Protein AF-A0A239MUY5-F1 (afdb_monomer_lite)

pLDDT: mean 70.78, std 9.38, range [44.19, 85.31]

Foldseek 3Di:
DDDDDDDDDDDDDDDDDPPQDPVNVVVVVVVCVVVVHDDDDDPPPPPVPPPDDPDPPDDPDDD

InterPro domains:
  IPR049191 Transcriptional regulator SutA, RNAP-binding domain [PF20661] (17-50)

Organism: NCBI:txid366289

Radius of gyration: 23.51 Å; chains: 1; bounding box: 60×60×36 Å

Sequence (63 aa):
MSSKTISRQKSAPKPAAAVTSREALEAQVAAFLKSGGEIQQVAKGVTGQPNGAASRHISLGKK

Secondary structure (DSSP, 8-state):
--------PPPPPPPPP----HHHHHHHHHHHHHTT-----PPTTSS-S-SSPPP--S-----

Structure (mmCIF, N/CA/C/O backbone):
data_AF-A0A239MUY5-F1
#
_entry.id   AF-A0A239MUY5-F1
#
loop_
_atom_site.group_PDB
_atom_site.id
_atom_site.type_symbol
_atom_site.label_atom_id
_atom_site.label_alt_id
_atom_site.label_comp_id
_atom_site.label_asym_id
_atom_site.label_entity_id
_atom_site.label_seq_id
_atom_site.pdbx_PDB_ins_code
_atom_site.Cartn_x
_atom_site.Cartn_y
_atom_site.Cartn_z
_atom_site.occupancy
_atom_site.B_iso_or_equiv
_atom_site.auth_seq_id
_atom_site.auth_comp_id
_atom_site.auth_asym_id
_atom_site.auth_atom_id
_atom_site.pdbx_PDB_model_num
ATOM 1 N N . MET A 1 1 ? 8.730 49.719 20.612 1.00 44.19 1 MET A N 1
ATOM 2 C CA . MET A 1 1 ? 8.792 48.575 19.676 1.00 44.19 1 MET A CA 1
ATOM 3 C C . MET A 1 1 ? 8.834 47.285 20.488 1.00 44.19 1 MET A C 1
ATOM 5 O O . MET A 1 1 ? 9.887 46.949 21.009 1.00 44.19 1 MET A O 1
ATOM 9 N N . SER A 1 2 ? 7.692 46.622 20.701 1.00 46.88 2 SER A N 1
ATOM 10 C CA . SER A 1 2 ? 7.635 45.384 21.498 1.00 46.88 2 SER A CA 1
ATOM 11 C C . SER A 1 2 ? 7.902 44.180 20.593 1.00 46.88 2 SER A C 1
ATOM 13 O O . SER A 1 2 ? 7.106 43.877 19.705 1.00 46.88 2 SER A O 1
ATOM 15 N N . SER A 1 3 ? 9.056 43.539 20.774 1.00 53.25 3 SER A N 1
ATOM 16 C CA . SER A 1 3 ? 9.467 42.347 20.030 1.00 53.25 3 SER A CA 1
ATOM 17 C C . SER A 1 3 ? 8.672 41.135 20.519 1.00 53.25 3 SER A C 1
ATOM 19 O O . SER A 1 3 ? 8.917 40.624 21.612 1.00 53.25 3 SER A O 1
ATOM 21 N N . LYS A 1 4 ? 7.728 40.655 19.704 1.00 61.91 4 LYS A N 1
ATOM 22 C CA . LYS A 1 4 ? 6.987 39.414 19.954 1.00 61.91 4 LYS A CA 1
ATOM 23 C C . LYS A 1 4 ? 7.956 38.228 19.852 1.00 61.91 4 LYS A C 1
ATOM 25 O O . LYS A 1 4 ? 8.427 37.896 18.769 1.00 61.91 4 LYS A O 1
ATOM 30 N N . THR A 1 5 ? 8.268 37.590 20.974 1.00 60.81 5 THR A N 1
ATOM 31 C CA . THR A 1 5 ? 9.047 36.349 21.005 1.00 60.81 5 THR A CA 1
ATOM 32 C C . THR A 1 5 ? 8.260 35.226 20.324 1.00 60.81 5 THR A C 1
ATOM 34 O O . THR A 1 5 ? 7.181 34.841 20.768 1.00 60.81 5 THR A O 1
ATOM 37 N N . ILE A 1 6 ? 8.793 34.703 19.217 1.00 66.75 6 ILE A N 1
ATOM 38 C CA . ILE A 1 6 ? 8.233 33.549 18.504 1.00 66.75 6 ILE A CA 1
ATOM 39 C C . ILE A 1 6 ? 8.555 32.294 19.324 1.00 66.75 6 ILE A C 1
ATOM 41 O O . ILE A 1 6 ? 9.697 31.832 19.356 1.00 66.75 6 ILE A O 1
ATOM 45 N N . SE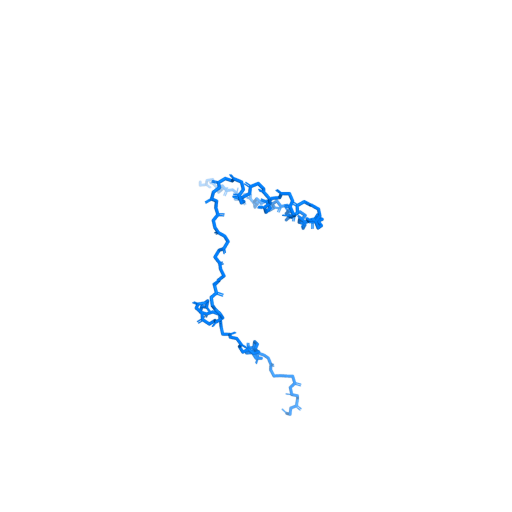R A 1 7 ? 7.558 31.743 20.018 1.00 69.88 7 SER A N 1
ATOM 46 C CA . SER A 1 7 ? 7.701 30.458 20.703 1.00 69.88 7 SER A CA 1
ATOM 47 C C . SER A 1 7 ? 7.811 29.339 19.667 1.00 69.88 7 SER A C 1
ATOM 49 O O . SER A 1 7 ? 6.913 29.167 18.842 1.00 69.88 7 SER A O 1
ATOM 51 N N . ARG A 1 8 ? 8.891 28.552 19.709 1.00 66.88 8 ARG A N 1
ATOM 52 C CA . ARG A 1 8 ? 9.043 27.368 18.851 1.00 66.88 8 ARG A CA 1
ATOM 53 C C . ARG A 1 8 ? 8.014 26.317 19.274 1.00 66.88 8 ARG A C 1
ATOM 55 O O . ARG A 1 8 ? 8.103 25.787 20.380 1.00 66.88 8 ARG A O 1
ATOM 62 N N . GLN A 1 9 ? 7.041 26.024 18.411 1.00 71.62 9 GLN A N 1
ATOM 63 C CA . GLN A 1 9 ? 6.116 24.913 18.632 1.00 71.62 9 GLN A CA 1
ATOM 64 C C . GLN A 1 9 ? 6.897 23.597 18.608 1.00 71.62 9 GLN A C 1
ATOM 66 O O . GLN A 1 9 ? 7.616 23.295 17.655 1.00 71.62 9 GLN A O 1
ATOM 71 N N . LYS A 1 10 ? 6.775 22.829 19.692 1.00 71.69 10 LYS A N 1
ATOM 72 C CA . LYS A 1 10 ? 7.375 21.502 19.819 1.00 71.69 10 LYS A CA 1
ATOM 73 C C . LYS A 1 10 ? 6.608 20.558 18.886 1.00 71.69 10 LYS A C 1
ATOM 75 O O . LYS A 1 10 ? 5.388 20.458 19.001 1.00 71.69 10 LYS A O 1
ATOM 80 N N . SER A 1 11 ? 7.295 19.924 17.936 1.00 71.69 11 SER A N 1
ATOM 81 C CA . SER A 1 11 ? 6.669 18.986 17.003 1.00 71.69 11 SER A CA 1
ATOM 82 C C . SER A 1 11 ? 6.080 17.799 17.766 1.00 71.69 11 SER A C 1
ATOM 84 O O . SER A 1 11 ? 6.713 17.254 18.672 1.00 71.69 11 SER A O 1
ATOM 86 N N . ALA A 1 12 ? 4.852 17.416 17.410 1.00 78.56 12 ALA A N 1
ATOM 87 C CA . ALA A 1 12 ? 4.214 16.237 17.977 1.00 78.56 12 ALA A CA 1
ATOM 88 C C . ALA A 1 12 ? 5.058 14.981 17.676 1.00 78.56 12 ALA A C 1
ATOM 90 O O . ALA A 1 12 ? 5.675 14.899 16.605 1.00 78.56 12 ALA A O 1
ATOM 91 N N . PRO A 1 13 ? 5.114 14.009 18.605 1.00 77.31 13 PRO A N 1
ATOM 92 C CA . PRO A 1 13 ? 5.807 12.751 18.371 1.00 77.31 13 PRO A CA 1
ATOM 93 C C . PRO A 1 13 ? 5.227 12.045 17.142 1.00 77.31 13 PRO A C 1
ATOM 95 O O . PRO A 1 13 ? 4.021 12.087 16.892 1.00 77.31 13 PRO A O 1
ATOM 98 N N . LYS A 1 14 ? 6.107 11.409 16.361 1.00 76.00 14 LYS A N 1
ATOM 99 C CA . LYS A 1 14 ? 5.700 10.636 15.183 1.00 76.00 14 LYS A CA 1
ATOM 100 C C . LYS A 1 14 ? 4.742 9.519 15.625 1.00 76.00 14 LYS A C 1
ATOM 102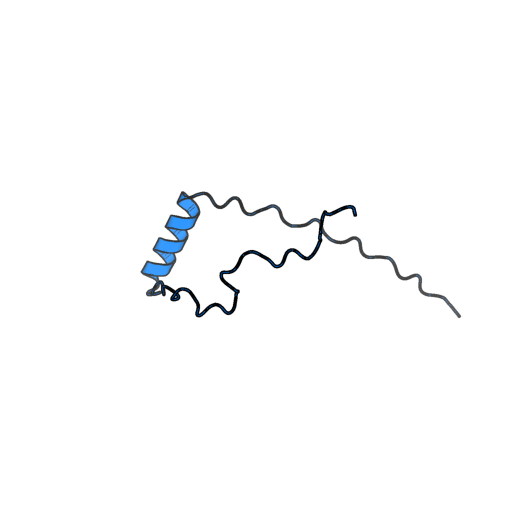 O O . LYS A 1 14 ? 5.035 8.862 16.626 1.00 76.00 14 LYS A O 1
ATOM 107 N N . PRO A 1 15 ? 3.629 9.294 14.905 1.00 70.44 15 PRO A N 1
ATOM 108 C CA . PRO A 1 15 ? 2.721 8.201 15.222 1.00 70.44 15 PRO A CA 1
ATOM 109 C C . PRO A 1 15 ? 3.462 6.862 15.147 1.00 70.44 15 PRO A C 1
ATOM 111 O O . PRO A 1 15 ? 4.360 6.679 14.319 1.00 70.44 15 PRO A O 1
ATOM 114 N N . ALA A 1 16 ? 3.102 5.947 16.046 1.00 70.25 16 ALA A N 1
ATOM 115 C CA . ALA A 1 16 ? 3.676 4.610 16.095 1.00 70.25 16 ALA A CA 1
ATOM 116 C C . ALA A 1 16 ? 3.425 3.870 14.773 1.00 70.25 16 ALA A C 1
ATOM 118 O O . ALA A 1 16 ? 2.380 4.045 14.144 1.00 70.25 16 ALA A O 1
ATOM 119 N N . ALA A 1 17 ? 4.392 3.048 14.356 1.00 62.94 17 ALA A N 1
ATOM 120 C CA . ALA A 1 17 ? 4.251 2.218 13.167 1.00 62.94 17 ALA A CA 1
ATOM 121 C C . ALA A 1 17 ? 2.990 1.355 13.302 1.00 62.94 17 ALA A C 1
ATOM 123 O O . ALA A 1 17 ? 2.833 0.636 14.288 1.00 62.94 17 ALA A O 1
ATOM 124 N N . ALA A 1 18 ? 2.083 1.454 12.330 1.00 61.81 18 ALA A N 1
ATOM 125 C CA . ALA A 1 18 ? 0.881 0.639 12.301 1.00 61.81 18 ALA A CA 1
ATOM 126 C C . ALA A 1 18 ? 1.296 -0.828 12.135 1.00 61.81 18 ALA A C 1
ATOM 128 O O . ALA A 1 18 ? 1.659 -1.262 11.043 1.00 61.81 18 ALA A O 1
ATOM 129 N N . VAL A 1 19 ? 1.283 -1.586 13.232 1.00 59.06 19 VAL A N 1
ATOM 130 C CA . VAL A 1 19 ? 1.524 -3.030 13.220 1.00 59.06 19 VAL A CA 1
ATOM 131 C C . VAL A 1 19 ? 0.240 -3.690 12.722 1.00 59.06 19 VAL A C 1
ATOM 133 O O . VAL A 1 19 ? -0.572 -4.183 13.497 1.00 59.06 19 VAL A O 1
ATOM 136 N N . THR A 1 20 ? -0.017 -3.609 11.418 1.00 62.28 20 THR A N 1
ATOM 137 C CA . THR A 1 20 ? -1.157 -4.296 10.809 1.00 62.28 20 THR A CA 1
ATOM 138 C C . THR A 1 20 ? -0.851 -5.788 10.794 1.00 62.28 20 THR A C 1
ATOM 140 O O . THR A 1 20 ? 0.016 -6.239 10.042 1.00 62.28 20 THR A O 1
ATOM 143 N N . SER A 1 21 ? -1.527 -6.552 11.654 1.00 77.00 21 SER A N 1
ATOM 144 C CA . SER A 1 21 ? -1.470 -8.012 11.636 1.00 77.00 21 SER A CA 1
ATOM 145 C C . SER A 1 21 ? -2.018 -8.548 10.311 1.00 77.00 21 SER A C 1
ATOM 147 O O . SER A 1 21 ? -2.820 -7.897 9.635 1.00 77.00 21 SER A O 1
ATOM 149 N N . ARG A 1 22 ? -1.581 -9.752 9.923 1.00 78.19 22 ARG A N 1
ATOM 150 C CA . ARG A 1 22 ? -2.015 -10.403 8.677 1.00 78.19 22 ARG A CA 1
ATOM 151 C C . ARG A 1 22 ? -3.544 -10.480 8.573 1.00 78.19 22 ARG A C 1
ATOM 153 O O . ARG A 1 22 ? -4.102 -10.168 7.528 1.00 78.19 22 ARG A O 1
ATOM 160 N N . GLU A 1 23 ? -4.193 -10.814 9.680 1.00 80.88 23 GLU A N 1
ATOM 161 C CA . GLU A 1 23 ? -5.648 -10.931 9.816 1.00 80.88 23 GLU A CA 1
ATOM 162 C C . GLU A 1 23 ? -6.374 -9.606 9.531 1.00 80.88 23 GLU A C 1
ATOM 164 O O . GLU A 1 23 ? -7.388 -9.582 8.833 1.00 80.88 23 GLU A O 1
ATOM 169 N N . ALA A 1 24 ? -5.833 -8.481 10.014 1.00 81.44 24 ALA A N 1
ATOM 170 C CA . ALA A 1 24 ? -6.423 -7.163 9.790 1.00 81.44 24 ALA A CA 1
ATOM 171 C C . ALA A 1 24 ? -6.380 -6.759 8.308 1.00 81.44 24 ALA A C 1
ATOM 173 O O . ALA A 1 24 ? -7.335 -6.171 7.797 1.00 81.44 24 ALA A O 1
ATOM 174 N N . LEU A 1 25 ? -5.296 -7.105 7.606 1.00 83.38 25 LEU A N 1
ATOM 175 C CA . LEU A 1 25 ? -5.167 -6.854 6.169 1.00 83.38 25 LEU A CA 1
ATOM 176 C C . LEU A 1 25 ? -6.163 -7.696 5.365 1.00 83.38 25 LEU A C 1
ATOM 178 O O . LEU A 1 25 ? -6.800 -7.182 4.449 1.00 83.38 25 LEU A O 1
ATOM 182 N N . GLU A 1 26 ? -6.349 -8.966 5.722 1.00 84.31 26 GLU A N 1
ATOM 183 C CA . GLU A 1 26 ? -7.308 -9.846 5.044 1.00 84.31 26 GLU A CA 1
ATOM 184 C C . GLU A 1 26 ? -8.754 -9.376 5.227 1.00 84.31 26 GLU A C 1
ATOM 186 O O . GLU A 1 26 ? -9.519 -9.356 4.262 1.00 84.31 26 GLU A O 1
ATOM 191 N N . ALA A 1 27 ? -9.115 -8.910 6.427 1.00 84.62 27 ALA A N 1
ATOM 192 C CA . ALA A 1 27 ? -10.431 -8.331 6.683 1.00 84.62 27 ALA A CA 1
ATOM 193 C C . ALA A 1 27 ? -10.688 -7.070 5.836 1.00 84.62 27 ALA A C 1
ATOM 195 O O . ALA A 1 27 ? -11.774 -6.915 5.271 1.00 84.62 27 ALA A O 1
ATOM 196 N N . GLN A 1 28 ? -9.687 -6.194 5.701 1.00 84.88 28 GLN A N 1
ATOM 197 C CA . GLN A 1 28 ? -9.777 -5.002 4.849 1.00 84.88 28 GLN A CA 1
ATOM 198 C C . GLN A 1 28 ? -9.925 -5.371 3.370 1.00 84.88 28 GLN A C 1
ATOM 200 O O . GLN A 1 28 ? -10.778 -4.810 2.682 1.00 84.88 28 GLN A O 1
ATOM 205 N N . VAL A 1 29 ? -9.149 -6.348 2.892 1.00 85.31 29 VAL A N 1
ATOM 206 C CA . VAL A 1 29 ? -9.244 -6.850 1.514 1.00 85.31 29 VAL A CA 1
ATOM 207 C C . VAL A 1 29 ? -10.625 -7.453 1.251 1.00 85.31 29 VAL A C 1
ATOM 209 O O . VAL A 1 29 ? -11.251 -7.136 0.242 1.00 85.31 29 VAL A O 1
ATOM 212 N N . ALA A 1 30 ? -11.151 -8.264 2.171 1.00 84.06 30 ALA A N 1
ATOM 213 C CA . ALA A 1 30 ? -12.479 -8.855 2.038 1.00 84.06 30 ALA A CA 1
ATOM 214 C C . ALA A 1 30 ? -13.593 -7.793 2.018 1.00 84.06 30 ALA A C 1
ATOM 216 O O . ALA A 1 30 ? -14.534 -7.909 1.233 1.00 84.06 30 ALA A O 1
ATOM 217 N N . ALA A 1 31 ? -13.497 -6.754 2.853 1.00 84.75 31 ALA A N 1
ATOM 218 C CA . ALA A 1 31 ? -14.442 -5.638 2.846 1.00 84.75 31 ALA A CA 1
ATOM 219 C C . ALA A 1 31 ? -14.387 -4.849 1.526 1.00 84.75 31 ALA A C 1
ATOM 221 O O . ALA A 1 31 ? -15.430 -4.532 0.955 1.00 84.75 31 ALA A O 1
ATOM 222 N N . PHE A 1 32 ? -13.181 -4.601 1.010 1.00 84.06 32 PHE A N 1
ATOM 223 C CA . PHE A 1 32 ? -12.970 -3.922 -0.267 1.00 84.06 32 PHE A CA 1
ATOM 224 C C . PHE A 1 32 ? -13.577 -4.704 -1.443 1.00 84.06 32 PHE A C 1
ATOM 226 O O . PHE A 1 32 ? -14.355 -4.145 -2.217 1.00 84.06 32 PHE A O 1
ATOM 233 N N . LEU A 1 33 ? -13.328 -6.015 -1.522 1.00 84.62 33 LEU A N 1
ATOM 234 C CA . LEU A 1 33 ? -13.918 -6.878 -2.552 1.00 84.62 33 LEU A CA 1
ATOM 235 C C . LEU A 1 33 ? -15.453 -6.922 -2.463 1.00 84.62 33 LEU A C 1
ATOM 237 O O . LEU A 1 33 ? -16.136 -6.824 -3.480 1.00 84.62 33 LEU A O 1
ATOM 241 N N . LYS A 1 34 ? -16.015 -7.004 -1.248 1.00 82.31 34 LYS A N 1
ATOM 242 C CA . LYS A 1 34 ? -17.475 -6.971 -1.030 1.00 82.31 34 LYS A CA 1
ATOM 243 C C . LYS A 1 34 ? -18.116 -5.655 -1.465 1.00 82.31 34 LYS A C 1
ATOM 245 O O . LYS A 1 34 ? -19.261 -5.667 -1.901 1.00 82.31 34 LYS A O 1
ATOM 250 N N . SER A 1 35 ? -17.396 -4.537 -1.363 1.00 80.00 35 SER A N 1
ATOM 251 C CA . SER A 1 35 ? -17.879 -3.231 -1.833 1.00 80.00 35 SER A CA 1
ATOM 252 C C . SER A 1 35 ? -17.908 -3.085 -3.362 1.00 80.00 35 SER A C 1
ATOM 254 O O . SER A 1 35 ? -18.280 -2.027 -3.860 1.00 80.00 35 SER A O 1
ATOM 256 N N . GLY A 1 36 ? -17.546 -4.137 -4.110 1.00 75.81 36 GLY A N 1
ATOM 257 C CA . GLY A 1 36 ? -17.478 -4.116 -5.572 1.00 75.81 36 GLY A CA 1
ATOM 258 C C . GLY A 1 36 ? -16.184 -3.501 -6.108 1.00 75.81 36 GLY A C 1
ATOM 259 O O . GLY A 1 36 ? -16.114 -3.157 -7.284 1.00 75.81 36 GLY A O 1
ATOM 260 N N . GLY A 1 37 ? -15.167 -3.344 -5.255 1.00 73.81 37 GLY A N 1
ATOM 261 C CA . GLY A 1 37 ? -13.844 -2.889 -5.663 1.00 73.81 37 GLY A CA 1
ATOM 262 C C . GLY A 1 37 ? -13.060 -4.001 -6.360 1.00 73.81 37 GLY A C 1
ATOM 263 O O . GLY A 1 37 ? -12.954 -5.113 -5.844 1.00 73.81 37 GLY A O 1
ATOM 264 N N . GLU A 1 38 ? -12.473 -3.696 -7.515 1.00 76.31 38 GLU A N 1
ATOM 265 C CA . GLU A 1 38 ? -11.558 -4.592 -8.224 1.00 76.31 38 GLU A CA 1
ATOM 266 C C . GLU A 1 38 ? -10.109 -4.301 -7.810 1.00 76.31 38 GLU A C 1
ATOM 268 O O . GLU A 1 38 ? -9.657 -3.151 -7.817 1.00 76.31 38 GLU A O 1
ATOM 273 N N . ILE A 1 39 ? -9.361 -5.342 -7.432 1.00 75.44 39 ILE A N 1
ATOM 274 C CA . ILE A 1 39 ? -7.931 -5.209 -7.135 1.00 75.44 39 ILE A CA 1
ATOM 275 C C . ILE A 1 39 ? -7.185 -5.140 -8.463 1.00 75.44 39 ILE A C 1
ATOM 277 O O . ILE A 1 39 ? -6.969 -6.153 -9.125 1.00 75.44 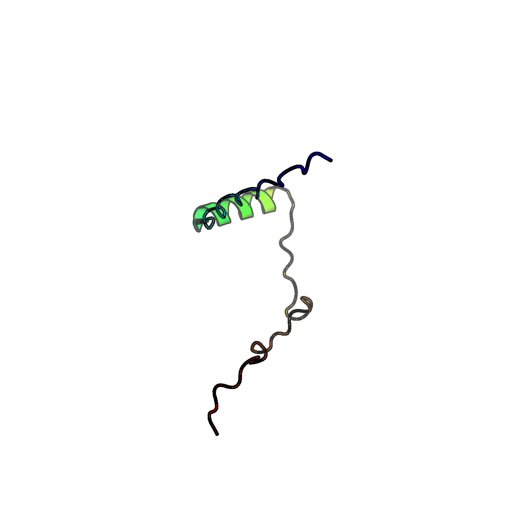39 ILE A O 1
ATOM 281 N N . GLN A 1 40 ? -6.763 -3.937 -8.839 1.00 77.25 40 GLN A N 1
ATOM 282 C CA . GLN A 1 40 ? -5.977 -3.737 -10.048 1.00 77.25 40 GLN A CA 1
ATOM 283 C C . GLN A 1 40 ? -4.517 -4.115 -9.805 1.00 77.25 40 GLN A C 1
ATOM 285 O O . GLN A 1 40 ? -3.831 -3.546 -8.951 1.00 77.25 40 GLN A O 1
ATOM 290 N N . GLN A 1 41 ? -4.017 -5.060 -10.596 1.00 71.00 41 GLN A N 1
ATOM 291 C CA . GLN A 1 41 ? -2.597 -5.361 -10.633 1.00 71.00 41 GLN A CA 1
ATOM 292 C C . GLN A 1 41 ? -1.898 -4.342 -11.534 1.00 71.00 41 GLN A C 1
ATOM 294 O O . GLN A 1 41 ? -1.987 -4.405 -12.758 1.00 71.00 41 GLN A O 1
ATOM 299 N N . VAL A 1 42 ? -1.181 -3.394 -10.933 1.00 67.81 42 VAL A N 1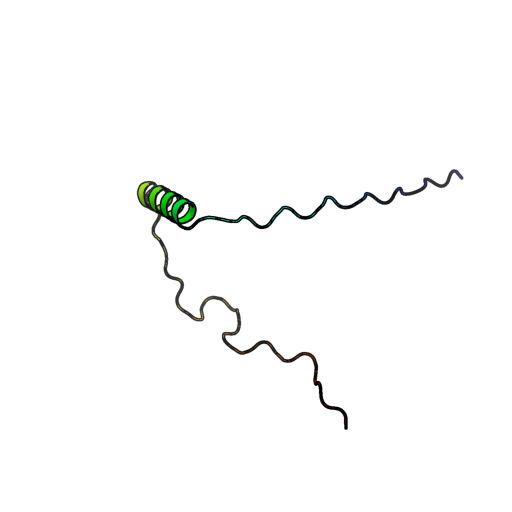
ATOM 300 C CA . VAL A 1 42 ? -0.359 -2.458 -11.705 1.00 67.81 42 VAL A CA 1
ATOM 301 C C . VAL A 1 42 ? 0.806 -3.233 -12.322 1.00 67.81 42 VAL A C 1
ATOM 303 O O . VAL A 1 42 ? 1.600 -3.855 -11.610 1.00 67.81 42 VAL A O 1
ATOM 306 N N . ALA A 1 43 ? 0.904 -3.210 -13.652 1.00 66.19 43 ALA A N 1
ATOM 307 C CA . ALA A 1 43 ? 2.006 -3.839 -14.367 1.00 66.19 43 ALA A CA 1
ATOM 308 C C . ALA A 1 43 ? 3.353 -3.254 -13.906 1.00 66.19 43 ALA A C 1
ATOM 310 O O . ALA A 1 43 ? 3.506 -2.044 -13.706 1.00 66.19 43 ALA A O 1
ATOM 311 N N . LYS A 1 44 ? 4.349 -4.130 -13.739 1.00 64.12 44 LYS A N 1
ATOM 312 C CA . LYS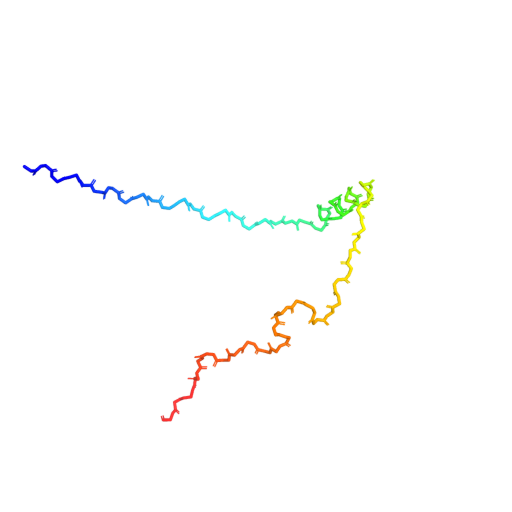 A 1 44 ? 5.709 -3.730 -13.359 1.00 64.12 44 LYS A CA 1
ATOM 313 C C . LYS A 1 44 ? 6.247 -2.734 -14.397 1.00 64.12 44 LYS A C 1
ATOM 315 O O . LYS A 1 44 ? 6.318 -3.072 -15.572 1.00 64.12 44 LYS A O 1
ATOM 320 N N . GLY A 1 45 ? 6.633 -1.530 -13.963 1.00 63.88 45 GLY A N 1
ATOM 321 C CA . GLY A 1 45 ? 7.206 -0.487 -14.831 1.00 63.88 45 GLY A CA 1
ATOM 322 C C . GLY A 1 45 ? 6.283 0.682 -15.205 1.00 63.88 45 GLY A C 1
ATOM 323 O O . GLY A 1 45 ? 6.752 1.608 -15.854 1.00 63.88 45 GLY A O 1
ATOM 324 N N . VAL A 1 46 ? 5.012 0.692 -14.778 1.00 63.88 46 VAL A N 1
ATOM 325 C CA . VAL A 1 46 ? 4.120 1.871 -14.927 1.00 63.88 46 VAL A CA 1
ATOM 326 C C . VAL A 1 46 ? 4.317 2.869 -13.779 1.00 63.88 46 VAL A C 1
ATOM 328 O O . VAL A 1 46 ? 4.179 4.080 -13.941 1.00 63.88 46 VAL A O 1
ATOM 331 N N . THR A 1 47 ? 4.709 2.370 -12.606 1.00 62.19 47 THR A N 1
ATOM 332 C CA . THR A 1 47 ? 5.221 3.193 -11.515 1.00 62.19 47 THR A CA 1
ATOM 333 C C . THR A 1 47 ? 6.561 3.756 -11.976 1.00 62.19 47 THR A C 1
ATOM 335 O O . THR A 1 47 ? 7.519 2.995 -12.059 1.00 62.19 47 THR A O 1
ATOM 338 N N . GLY A 1 48 ? 6.671 5.054 -12.265 1.00 64.00 48 GLY A N 1
ATOM 339 C CA . GLY A 1 48 ? 7.930 5.718 -12.666 1.00 64.00 48 GLY A CA 1
ATOM 340 C C . GLY A 1 48 ? 9.078 5.649 -11.637 1.00 64.00 48 GLY A C 1
ATOM 341 O O . GLY A 1 48 ? 10.030 6.418 -11.712 1.00 64.00 48 GLY A O 1
ATOM 342 N N . GLN A 1 49 ? 8.979 4.756 -10.653 1.00 66.62 49 GLN A N 1
ATOM 343 C CA . GLN A 1 49 ? 10.057 4.322 -9.786 1.00 66.62 49 GLN A CA 1
ATOM 344 C C . GLN A 1 49 ? 11.032 3.465 -10.605 1.00 66.62 49 GLN A C 1
ATOM 346 O O . GLN A 1 49 ? 10.632 2.435 -11.150 1.00 66.62 49 GLN A O 1
ATOM 351 N N . PRO A 1 50 ? 12.307 3.862 -10.719 1.00 65.50 50 PRO A N 1
ATOM 352 C CA . PRO A 1 50 ? 13.294 3.043 -11.397 1.00 65.50 50 PRO A CA 1
ATOM 353 C C . PRO A 1 50 ? 13.432 1.707 -10.657 1.00 65.50 50 PRO A C 1
ATOM 355 O O . PRO A 1 50 ? 13.799 1.675 -9.488 1.00 65.50 50 PRO A O 1
ATOM 358 N N . ASN A 1 51 ? 13.207 0.594 -11.359 1.00 62.19 51 ASN A N 1
ATOM 359 C CA . ASN A 1 51 ? 13.430 -0.775 -10.860 1.00 62.19 51 ASN A CA 1
ATOM 360 C C . ASN A 1 51 ? 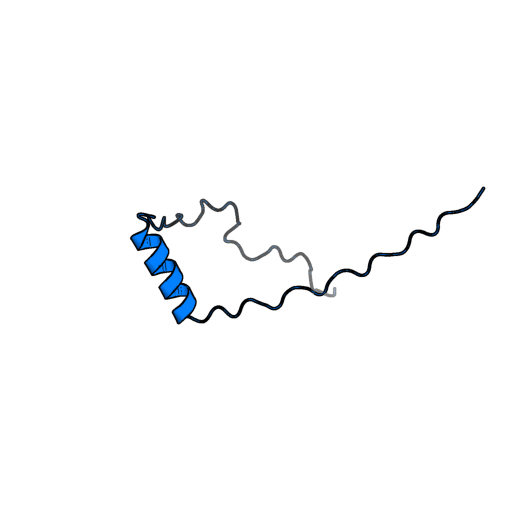14.929 -1.101 -10.643 1.00 62.19 51 ASN A C 1
ATOM 362 O O . ASN A 1 51 ? 15.310 -2.266 -10.529 1.00 62.19 51 ASN A O 1
ATOM 366 N N . GLY A 1 52 ? 15.792 -0.086 -10.663 1.00 67.31 52 GLY A N 1
ATOM 367 C CA . GLY A 1 52 ? 17.232 -0.205 -10.502 1.00 67.31 52 GLY A CA 1
ATOM 368 C C . GLY A 1 52 ? 17.639 -0.003 -9.050 1.00 67.31 52 GLY A C 1
ATOM 369 O O . GLY A 1 52 ? 16.982 0.715 -8.298 1.00 67.31 52 GLY A O 1
ATOM 370 N N . ALA A 1 53 ? 18.754 -0.622 -8.663 1.00 64.62 53 ALA A N 1
ATOM 371 C CA . ALA A 1 53 ? 19.400 -0.342 -7.389 1.00 64.62 53 ALA A CA 1
ATOM 372 C C . ALA A 1 53 ? 19.528 1.177 -7.190 1.00 64.62 53 ALA A C 1
ATOM 374 O O . ALA A 1 53 ? 19.932 1.886 -8.115 1.00 64.62 53 ALA A O 1
ATOM 375 N N . ALA A 1 54 ? 19.173 1.661 -5.994 1.00 65.69 54 ALA A N 1
ATOM 376 C CA . ALA A 1 54 ? 19.299 3.067 -5.634 1.00 65.69 54 ALA A CA 1
ATOM 377 C C . ALA A 1 54 ? 20.681 3.586 -6.053 1.00 65.69 54 ALA A C 1
ATOM 379 O O . ALA A 1 54 ? 21.695 2.927 -5.796 1.00 65.69 54 ALA A O 1
ATOM 380 N N . SER A 1 55 ? 20.714 4.750 -6.712 1.00 70.12 55 SER A N 1
ATOM 381 C CA . SER A 1 55 ? 21.974 5.405 -7.057 1.00 70.12 55 SER A CA 1
ATOM 382 C C . SER A 1 55 ? 22.819 5.478 -5.790 1.00 70.12 55 SER A C 1
ATOM 384 O O . SER A 1 55 ? 22.363 5.974 -4.759 1.00 70.12 55 SER A O 1
ATOM 386 N N . ARG A 1 56 ? 24.027 4.910 -5.808 1.00 72.81 56 ARG A N 1
ATOM 387 C CA . ARG A 1 56 ? 24.936 5.023 -4.666 1.00 72.81 56 ARG A CA 1
ATOM 388 C C . ARG A 1 56 ? 25.409 6.473 -4.616 1.00 72.81 56 ARG A C 1
ATOM 390 O O . ARG A 1 56 ? 26.399 6.825 -5.241 1.00 72.81 56 ARG A O 1
ATOM 397 N N . HIS A 1 57 ? 24.674 7.312 -3.884 1.00 71.94 57 HIS A N 1
ATOM 398 C CA . HIS A 1 57 ? 24.964 8.740 -3.701 1.00 71.94 57 HIS A CA 1
ATOM 399 C C . HIS A 1 57 ? 26.268 9.001 -2.934 1.00 71.94 57 HIS A C 1
ATOM 401 O O . HIS A 1 57 ? 26.721 10.140 -2.869 1.00 71.94 57 HIS A O 1
ATOM 407 N N . ILE A 1 58 ? 26.873 7.964 -2.351 1.00 75.06 58 ILE A N 1
ATOM 408 C CA . ILE A 1 58 ? 28.155 8.051 -1.658 1.00 75.06 58 ILE A CA 1
ATOM 409 C C . ILE A 1 58 ? 29.113 6.979 -2.186 1.00 75.06 58 ILE A C 1
ATOM 411 O O . ILE A 1 58 ? 28.757 5.805 -2.296 1.00 75.06 58 ILE A O 1
ATOM 415 N N . SER A 1 59 ? 30.341 7.392 -2.506 1.00 71.81 59 SER A N 1
ATOM 416 C CA . SER A 1 59 ? 31.462 6.493 -2.787 1.00 71.81 59 SER A CA 1
ATOM 417 C C . SER A 1 59 ? 32.262 6.303 -1.500 1.00 71.81 59 SER A C 1
ATOM 419 O O . SER A 1 59 ? 32.835 7.257 -0.981 1.00 71.81 59 SER A O 1
ATOM 421 N N . LEU A 1 60 ? 32.295 5.079 -0.967 1.00 74.25 60 LEU A N 1
ATOM 422 C CA . LEU A 1 60 ? 33.079 4.712 0.223 1.00 74.25 60 LEU A CA 1
ATOM 423 C C . LEU A 1 60 ? 34.510 4.271 -0.146 1.00 74.25 60 LEU A C 1
ATOM 425 O O . LEU A 1 60 ? 35.060 3.354 0.457 1.00 74.25 60 LEU A O 1
ATOM 429 N N . GLY A 1 61 ? 35.113 4.886 -1.165 1.00 70.06 61 GLY A N 1
ATOM 430 C CA . GLY A 1 61 ? 36.498 4.626 -1.548 1.00 70.06 61 GLY A CA 1
ATOM 431 C C . GLY A 1 61 ? 37.424 5.712 -1.015 1.00 70.06 61 GLY A C 1
ATOM 432 O O . GLY A 1 61 ? 37.358 6.843 -1.484 1.00 70.06 61 GLY A O 1
ATOM 433 N N . LYS A 1 62 ? 38.315 5.374 -0.076 1.00 63.19 62 LYS A N 1
ATOM 434 C CA . LYS A 1 62 ? 39.532 6.164 0.145 1.00 63.19 62 LYS A CA 1
ATOM 435 C C . LYS A 1 62 ? 40.542 5.796 -0.944 1.00 63.19 62 LYS A C 1
ATOM 437 O O . LYS A 1 62 ? 41.054 4.677 -0.944 1.00 63.19 62 LYS A O 1
ATOM 442 N N . LYS A 1 63 ? 40.821 6.734 -1.842 1.00 52.28 63 LYS A N 1
ATOM 443 C CA . LYS A 1 63 ? 42.127 6.890 -2.483 1.00 52.28 63 LYS A CA 1
ATOM 444 C C . LYS A 1 63 ? 42.530 8.347 -2.365 1.00 52.28 63 LYS A C 1
ATOM 446 O O . LYS A 1 63 ? 41.627 9.195 -2.526 1.00 52.28 63 LYS A O 1
#